Protein AF-A0AAV4CHV4-F1 (afdb_monomer)

Nearest PDB structures (foldseek):
  2n3d-assembly1_A  TM=3.781E-01  e=3.790E+00  Caulobacter vibrioides CB15
  5jmc-assembly4_H  TM=2.336E-01  e=7.545E+00  Rattus norvegicus

Mean predicted aligned error: 8.71 Å

Structure (mmCIF, N/CA/C/O backbone):
data_AF-A0AAV4CHV4-F1
#
_entry.id   AF-A0AAV4CHV4-F1
#
loop_
_atom_site.group_PDB
_atom_site.id
_atom_site.type_symbol
_atom_site.label_atom_id
_atom_site.label_alt_id
_atom_site.label_comp_id
_atom_site.label_asym_id
_atom_site.label_entity_id
_atom_site.label_seq_id
_atom_site.pdbx_PDB_ins_code
_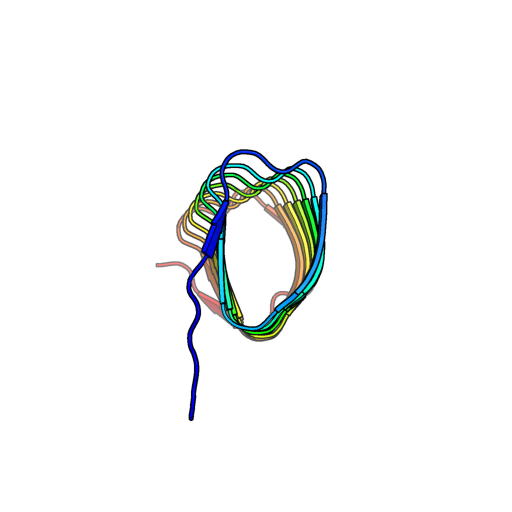atom_site.Cartn_x
_atom_site.Cartn_y
_atom_site.Cartn_z
_atom_site.occupancy
_atom_site.B_iso_or_equiv
_atom_site.auth_seq_id
_atom_site.auth_comp_id
_atom_site.auth_asym_id
_atom_site.auth_atom_id
_atom_site.pdbx_PDB_model_num
ATOM 1 N N . MET A 1 1 ? 14.617 -1.169 25.798 1.00 28.64 1 MET A N 1
ATOM 2 C CA . MET A 1 1 ? 13.792 -2.354 25.482 1.00 28.64 1 MET A CA 1
ATOM 3 C C . MET A 1 1 ? 12.856 -1.958 24.358 1.00 28.64 1 MET A C 1
ATOM 5 O O . MET A 1 1 ? 12.098 -1.017 24.535 1.00 28.64 1 MET A O 1
ATOM 9 N N . ASN A 1 2 ? 12.995 -2.570 23.184 1.00 34.19 2 ASN A N 1
ATOM 10 C CA . ASN A 1 2 ? 12.183 -2.245 22.015 1.00 34.19 2 ASN A CA 1
ATOM 11 C C . ASN A 1 2 ? 10.867 -3.027 22.142 1.00 34.19 2 ASN A C 1
ATOM 13 O O . ASN A 1 2 ? 10.784 -4.177 21.719 1.00 34.19 2 ASN A O 1
ATOM 17 N N . THR A 1 3 ? 9.875 -2.465 22.834 1.00 30.05 3 THR A N 1
ATOM 18 C CA . THR A 1 3 ? 8.545 -3.076 22.943 1.00 30.05 3 THR A CA 1
ATOM 19 C C . THR A 1 3 ? 7.830 -2.877 21.613 1.00 30.05 3 THR A C 1
ATOM 21 O O . THR A 1 3 ? 7.089 -1.915 21.430 1.00 30.05 3 THR A O 1
ATOM 24 N N . SER A 1 4 ? 8.100 -3.758 20.650 1.00 39.94 4 SER A N 1
ATOM 25 C CA . SER A 1 4 ? 7.281 -3.858 19.441 1.00 39.94 4 SER A CA 1
ATOM 26 C C . SER A 1 4 ? 5.954 -4.503 19.831 1.00 39.94 4 SER A C 1
ATOM 28 O O . SER A 1 4 ? 5.764 -5.708 19.711 1.00 39.94 4 SER A O 1
ATOM 30 N N . THR A 1 5 ? 5.059 -3.695 20.388 1.00 47.44 5 THR A N 1
ATOM 31 C CA . THR A 1 5 ? 3.655 -4.039 20.592 1.00 47.44 5 THR A CA 1
ATOM 32 C C . THR A 1 5 ? 2.970 -3.976 19.234 1.00 47.44 5 THR A C 1
ATOM 34 O O . THR A 1 5 ? 2.557 -2.904 18.798 1.00 47.44 5 THR A O 1
ATOM 37 N N . SER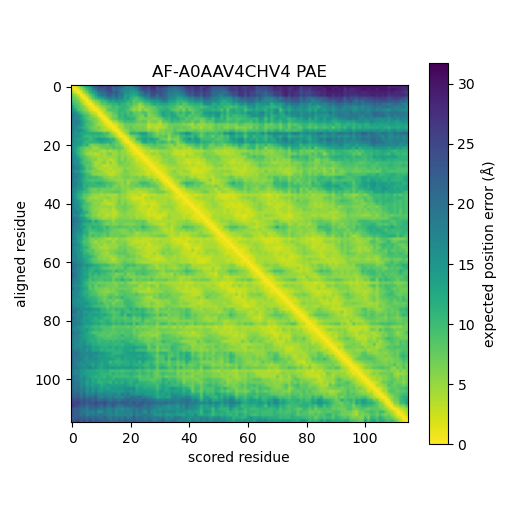 A 1 6 ? 2.923 -5.103 18.523 1.00 50.72 6 SER A N 1
ATOM 38 C CA . SER A 1 6 ? 2.098 -5.212 17.321 1.00 50.72 6 SER A CA 1
ATOM 39 C C . SER A 1 6 ? 0.642 -5.308 17.761 1.00 50.72 6 SER A C 1
ATOM 41 O O . SER A 1 6 ? 0.266 -6.274 18.425 1.00 50.72 6 SER A O 1
ATOM 43 N N . HIS A 1 7 ? -0.155 -4.292 17.444 1.00 60.41 7 HIS A N 1
ATOM 44 C CA . HIS A 1 7 ? -1.600 -4.343 17.623 1.00 60.41 7 HIS A CA 1
ATOM 45 C C . HIS A 1 7 ? -2.267 -4.516 16.261 1.00 60.41 7 HIS A C 1
ATOM 47 O O . HIS A 1 7 ? -1.927 -3.810 15.306 1.00 60.41 7 HIS A O 1
ATOM 53 N N . THR A 1 8 ? -3.205 -5.458 16.202 1.00 60.91 8 THR A N 1
ATOM 54 C CA . THR A 1 8 ? -4.094 -5.669 15.059 1.00 60.91 8 THR A CA 1
ATOM 55 C C . THR A 1 8 ? -5.437 -5.038 15.385 1.00 60.91 8 THR A C 1
ATOM 57 O O . THR A 1 8 ? -5.946 -5.179 16.500 1.00 60.91 8 THR A O 1
ATOM 60 N N . TYR A 1 9 ? -5.970 -4.285 14.434 1.00 68.75 9 TYR A N 1
ATOM 61 C CA . TYR A 1 9 ? -7.149 -3.459 14.622 1.00 68.75 9 TYR A CA 1
ATOM 62 C C . TYR A 1 9 ? -8.151 -3.693 13.495 1.00 68.75 9 TYR A C 1
ATOM 64 O O . TYR A 1 9 ? -7.931 -3.275 12.354 1.00 68.75 9 TYR A O 1
ATOM 72 N N . ASP A 1 10 ? -9.295 -4.268 13.852 1.00 66.75 10 ASP A N 1
ATOM 73 C CA . ASP A 1 10 ? -10.360 -4.559 12.900 1.00 66.75 10 ASP A CA 1
ATOM 74 C C . ASP A 1 10 ? -11.272 -3.337 12.758 1.00 66.75 10 ASP A C 1
ATOM 76 O O . ASP A 1 10 ? -11.890 -2.883 13.721 1.00 66.75 10 ASP A O 1
ATOM 80 N N . ASN A 1 11 ? -11.370 -2.809 11.539 1.00 67.69 11 ASN A N 1
ATOM 81 C CA . ASN A 1 11 ? -12.327 -1.775 11.137 1.00 67.69 11 ASN A CA 1
ATOM 82 C C . ASN A 1 11 ? -12.310 -0.479 11.977 1.00 67.69 11 ASN A C 1
ATOM 84 O O . ASN A 1 11 ? -13.165 -0.230 12.829 1.00 67.69 11 ASN A O 1
ATOM 88 N N . PHE A 1 12 ? -11.378 0.419 11.655 1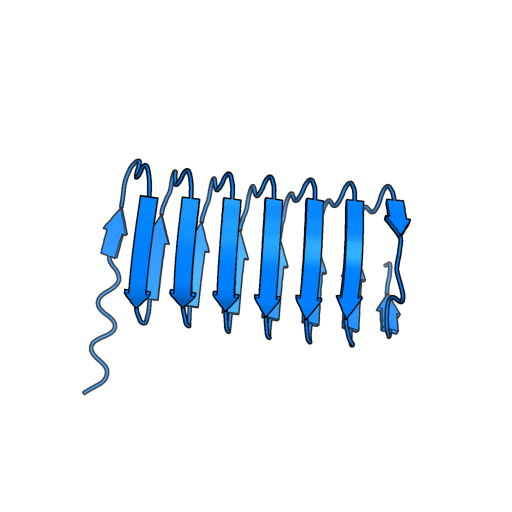.00 71.94 12 PHE A N 1
ATOM 89 C CA . PHE A 1 12 ? -11.318 1.758 12.240 1.00 71.94 12 PHE A CA 1
ATOM 90 C C . PHE A 1 12 ? -11.773 2.839 11.256 1.00 71.94 12 PHE A C 1
ATOM 92 O O . PHE A 1 12 ? -11.452 2.843 10.065 1.00 71.94 12 PHE A O 1
ATOM 99 N N . SER A 1 13 ? -12.488 3.839 11.770 1.00 71.81 13 SER A N 1
ATOM 100 C CA . SER A 1 13 ? -12.898 4.989 10.956 1.00 71.81 13 SER A CA 1
ATOM 101 C C . SER A 1 13 ? -11.766 6.009 10.800 1.00 71.81 13 SER A C 1
ATOM 103 O O . SER A 1 13 ? -11.510 6.533 9.714 1.00 71.81 13 SER A O 1
ATOM 105 N N . THR A 1 14 ? -11.039 6.320 11.871 1.00 71.69 14 THR A N 1
ATOM 106 C CA . THR A 1 14 ? -9.931 7.276 11.806 1.00 71.69 14 THR A CA 1
ATOM 107 C C . THR A 1 14 ? -8.895 6.974 12.869 1.00 71.69 14 THR A C 1
ATOM 109 O O . THR A 1 14 ? -9.232 6.813 14.037 1.00 71.69 14 THR A O 1
ATOM 112 N N . VAL A 1 15 ? -7.629 6.985 12.463 1.00 70.75 15 VAL A N 1
ATOM 113 C CA . VAL A 1 15 ? -6.487 6.912 13.372 1.00 70.75 15 VAL A CA 1
ATOM 114 C C . VAL A 1 15 ? -5.728 8.232 13.306 1.00 70.75 15 VAL A C 1
ATOM 116 O O . VAL A 1 15 ? -5.321 8.686 12.232 1.00 70.75 15 VAL A O 1
ATOM 119 N N . SER A 1 16 ? -5.562 8.854 14.472 1.00 67.19 16 SER A N 1
ATOM 120 C CA . SER A 1 16 ? -4.667 9.990 14.678 1.00 67.19 16 SER A CA 1
ATOM 121 C C . SER A 1 16 ? -3.550 9.554 15.612 1.00 67.19 16 SER A C 1
ATOM 123 O O . SER A 1 16 ? -3.677 9.692 16.825 1.00 67.19 16 SER A O 1
ATOM 125 N N . SER A 1 17 ? -2.490 8.969 15.060 1.00 61.44 17 SER A N 1
ATOM 126 C CA . SER A 1 17 ? -1.453 8.305 15.849 1.00 61.44 17 SER A CA 1
ATOM 127 C C . SER A 1 17 ? -0.071 8.902 15.626 1.00 61.44 17 SER A C 1
ATOM 129 O O . SER A 1 17 ? 0.286 9.266 14.506 1.00 61.44 17 SER A O 1
ATOM 131 N N . GLN A 1 18 ? 0.718 8.901 16.700 1.00 58.44 18 GLN A N 1
ATOM 132 C CA . GLN A 1 18 ? 2.164 8.738 16.645 1.00 58.44 18 GLN A CA 1
ATOM 133 C C . GLN A 1 18 ? 2.438 7.327 17.160 1.00 58.44 18 GLN A C 1
ATOM 135 O O . GLN A 1 18 ? 2.246 7.036 18.339 1.00 58.44 18 GLN A O 1
ATOM 140 N N . SER A 1 19 ? 2.740 6.399 16.260 1.00 60.28 19 SER A N 1
ATOM 141 C CA . SER A 1 19 ? 2.856 4.982 16.609 1.00 60.28 19 SER A CA 1
ATOM 142 C C . SER A 1 19 ? 3.956 4.301 15.821 1.00 60.28 19 SER A C 1
ATOM 144 O O . SER A 1 19 ? 4.259 4.689 14.692 1.00 60.28 19 SER A O 1
ATOM 146 N N . THR A 1 20 ? 4.557 3.297 16.456 1.00 57.31 20 THR A N 1
ATOM 147 C CA . THR A 1 20 ? 5.778 2.661 15.968 1.00 57.31 20 THR A CA 1
ATOM 148 C C . THR A 1 20 ? 5.510 1.484 15.031 1.00 57.31 20 THR A C 1
ATOM 150 O O . THR A 1 20 ? 6.206 1.364 14.023 1.00 57.31 20 THR A O 1
ATOM 153 N N . SER A 1 21 ? 4.510 0.645 15.339 1.00 66.62 21 SER A N 1
ATOM 154 C CA . SER A 1 21 ? 4.137 -0.538 14.549 1.00 66.62 21 SER A CA 1
ATOM 155 C C . SER A 1 21 ? 2.697 -0.976 14.814 1.00 66.62 21 SER A C 1
ATOM 157 O O . SER A 1 21 ? 2.357 -1.174 15.970 1.00 66.62 21 SER A O 1
ATOM 159 N N . HIS A 1 22 ? 1.877 -1.158 13.772 1.00 69.75 22 HIS A N 1
ATOM 160 C CA . HIS A 1 22 ? 0.486 -1.661 13.856 1.00 69.75 22 HIS A CA 1
ATOM 161 C C . HIS A 1 22 ? 0.064 -2.293 12.527 1.00 69.75 22 HIS A C 1
ATOM 163 O O . HIS A 1 22 ? 0.585 -1.894 11.481 1.00 69.75 22 HIS A O 1
ATOM 169 N N . ILE A 1 23 ? -0.908 -3.201 12.582 1.00 73.56 23 ILE A N 1
ATOM 170 C CA . ILE A 1 23 ? -1.565 -3.810 11.419 1.00 73.56 23 ILE A CA 1
ATOM 171 C C . ILE A 1 23 ? -3.052 -3.442 11.461 1.00 73.56 23 ILE A C 1
ATOM 173 O O . ILE A 1 23 ? -3.674 -3.488 12.523 1.00 73.56 23 ILE A O 1
ATOM 177 N N . TYR A 1 24 ? -3.616 -3.036 10.325 1.00 75.06 24 TYR A N 1
ATOM 178 C CA . TYR A 1 24 ? -5.035 -2.697 10.223 1.00 75.06 24 TYR A CA 1
ATOM 179 C C . TYR A 1 24 ? -5.661 -3.332 8.981 1.00 75.06 24 TYR A C 1
ATOM 181 O O . TYR A 1 24 ? -5.304 -2.979 7.858 1.00 75.06 24 TYR A O 1
ATOM 189 N N . ASP A 1 25 ? -6.682 -4.154 9.184 1.00 72.44 25 ASP A N 1
ATOM 190 C CA . ASP A 1 25 ? -7.351 -4.865 8.090 1.00 72.44 25 ASP A CA 1
ATOM 191 C C . ASP A 1 25 ? -8.238 -3.918 7.268 1.00 72.44 25 ASP A C 1
ATOM 193 O O . ASP A 1 25 ? -8.297 -3.960 6.040 1.00 72.44 25 ASP A O 1
ATOM 197 N N . ASN A 1 26 ? -8.938 -3.011 7.954 1.00 76.94 26 ASN A N 1
ATOM 198 C CA . ASN A 1 26 ? -9.805 -2.016 7.333 1.00 76.94 26 ASN A CA 1
ATOM 199 C C . ASN A 1 26 ? -9.687 -0.684 8.068 1.00 76.94 26 ASN A C 1
ATOM 201 O O . ASN A 1 26 ? -10.090 -0.553 9.225 1.00 76.94 26 ASN A O 1
ATOM 205 N N . LEU A 1 27 ? -9.169 0.335 7.391 1.00 76.94 27 LEU A N 1
ATOM 206 C CA . LEU A 1 27 ? -9.074 1.678 7.942 1.00 76.94 27 LEU A CA 1
ATOM 207 C C . LEU A 1 27 ? -9.562 2.709 6.928 1.00 76.94 27 LEU A C 1
ATOM 209 O O . LEU A 1 27 ? -9.160 2.745 5.770 1.00 76.94 27 LEU A O 1
ATOM 213 N N . SER A 1 28 ? -10.443 3.607 7.355 1.00 79.25 28 SER A N 1
ATOM 214 C CA . SER A 1 28 ? -10.937 4.647 6.449 1.00 79.25 28 SER A CA 1
ATOM 215 C C . SER A 1 28 ? -9.942 5.800 6.296 1.00 79.25 28 SER A C 1
ATOM 217 O O . SER A 1 28 ? -9.740 6.315 5.193 1.00 79.25 28 SER A O 1
ATOM 219 N N . THR A 1 29 ? -9.297 6.264 7.370 1.00 77.75 29 THR A N 1
ATOM 220 C CA . THR A 1 29 ? -8.374 7.406 7.278 1.00 77.75 29 THR A CA 1
ATOM 221 C C . THR A 1 29 ? -7.271 7.391 8.334 1.00 77.75 29 THR A C 1
ATOM 223 O O . THR A 1 29 ? -7.538 7.220 9.518 1.00 77.75 29 THR A O 1
ATOM 226 N N . ILE A 1 30 ? -6.044 7.712 7.913 1.00 73.81 30 ILE A N 1
ATOM 227 C CA . ILE A 1 30 ? -4.920 8.027 8.809 1.00 73.81 30 ILE A CA 1
ATOM 228 C C . ILE A 1 30 ? -4.583 9.506 8.724 1.00 73.81 30 ILE A C 1
ATOM 230 O O . ILE A 1 30 ? -4.504 10.084 7.629 1.00 73.81 30 ILE A O 1
ATOM 234 N N . ARG A 1 31 ? -4.335 10.112 9.886 1.00 76.12 31 ARG A N 1
ATOM 235 C CA . ARG A 1 31 ? -3.780 11.458 10.011 1.00 76.12 31 ARG A CA 1
ATOM 236 C C . ARG A 1 31 ? -2.632 11.447 11.016 1.00 76.12 31 ARG A C 1
ATOM 238 O O . ARG A 1 31 ? -2.888 11.214 12.185 1.00 76.12 31 ARG A O 1
ATOM 245 N N . GLY A 1 32 ? -1.401 11.744 10.610 1.00 71.06 32 GLY A N 1
ATOM 246 C CA . GLY A 1 32 ? -0.306 11.851 11.583 1.00 71.06 32 GLY A CA 1
ATOM 247 C C . GLY A 1 32 ? 1.071 11.485 11.057 1.00 71.06 32 GLY A C 1
ATOM 248 O O . GLY A 1 32 ? 1.326 11.578 9.853 1.00 71.06 32 GLY A O 1
ATOM 249 N N . GLN A 1 33 ? 1.940 11.124 12.000 1.00 65.75 33 GLN A N 1
ATOM 250 C CA . GLN A 1 33 ? 3.294 10.646 11.763 1.00 65.75 33 GLN A CA 1
ATOM 251 C C . GLN A 1 33 ? 3.389 9.182 12.174 1.00 65.75 33 GLN A C 1
ATOM 253 O O . GLN A 1 33 ? 3.139 8.844 13.330 1.00 65.75 33 GLN A O 1
ATOM 258 N N . SER A 1 34 ? 3.777 8.327 11.237 1.00 66.44 34 SER A N 1
ATOM 259 C CA . SER A 1 34 ? 3.873 6.888 11.473 1.00 66.44 34 SER A CA 1
ATOM 260 C C . SER A 1 34 ? 5.175 6.324 10.917 1.00 66.44 34 SER A C 1
ATOM 262 O O . SER A 1 34 ? 5.641 6.748 9.859 1.00 66.44 34 SER A O 1
ATOM 264 N N . THR A 1 35 ? 5.772 5.365 11.627 1.00 64.75 35 THR A N 1
ATOM 265 C CA . THR A 1 35 ? 7.072 4.800 11.231 1.00 64.75 35 THR A CA 1
ATOM 266 C C . THR A 1 35 ? 6.955 3.499 10.448 1.00 64.75 35 THR A C 1
ATOM 268 O O . THR A 1 35 ? 7.652 3.360 9.449 1.00 64.75 35 THR A O 1
ATOM 271 N N . SER A 1 36 ? 6.097 2.568 10.878 1.00 70.75 36 SER A N 1
ATOM 272 C CA . SER A 1 36 ? 5.910 1.263 10.232 1.00 70.75 36 SER A CA 1
ATOM 273 C C . SER A 1 36 ? 4.476 0.780 10.405 1.00 70.75 36 SER A C 1
ATOM 275 O O . SER A 1 36 ? 4.039 0.642 11.537 1.00 70.75 36 SER A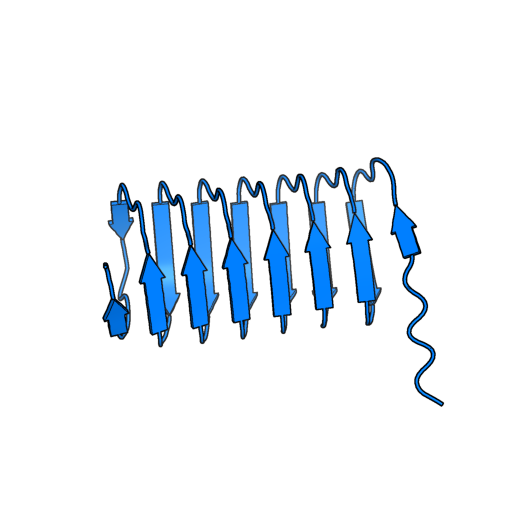 O 1
ATOM 277 N N . HIS A 1 37 ? 3.724 0.534 9.335 1.00 71.62 37 HIS A N 1
ATOM 278 C CA . HIS A 1 37 ? 2.409 -0.119 9.436 1.00 71.62 37 HIS A CA 1
ATOM 279 C C . HIS A 1 37 ? 2.090 -0.899 8.162 1.00 71.62 37 HIS A C 1
ATOM 281 O O . HIS A 1 37 ? 2.504 -0.481 7.076 1.00 71.62 37 HIS A O 1
ATOM 287 N N . THR A 1 38 ? 1.288 -1.946 8.321 1.00 77.62 38 THR A N 1
ATOM 288 C CA . THR A 1 38 ? 0.696 -2.719 7.224 1.00 77.62 38 THR A CA 1
ATOM 289 C C . THR A 1 38 ? -0.813 -2.506 7.213 1.00 77.62 38 THR A C 1
ATOM 291 O O . THR A 1 38 ? -1.437 -2.449 8.278 1.00 77.62 38 THR A O 1
ATOM 294 N N . TYR A 1 39 ? -1.384 -2.345 6.022 1.00 77.44 39 TYR A N 1
ATOM 295 C CA . TYR A 1 39 ? -2.811 -2.112 5.836 1.00 77.44 39 TYR A CA 1
ATOM 296 C C . TYR A 1 39 ? -3.361 -2.927 4.672 1.00 77.44 39 TYR A C 1
ATOM 298 O O . TYR A 1 39 ? -2.961 -2.694 3.532 1.00 77.44 39 TYR A O 1
ATOM 306 N N . ASP A 1 40 ? -4.365 -3.756 4.925 1.00 77.88 40 ASP A N 1
ATOM 307 C CA . ASP A 1 40 ? -4.964 -4.557 3.853 1.00 77.88 40 ASP A CA 1
ATOM 308 C C . ASP A 1 40 ? -5.907 -3.681 3.016 1.00 77.88 40 ASP A C 1
ATOM 310 O O . ASP A 1 40 ? -5.838 -3.639 1.788 1.00 77.88 40 ASP A O 1
ATOM 314 N N . ASN A 1 41 ? -6.759 -2.893 3.683 1.00 78.75 41 ASN A N 1
ATOM 315 C CA . ASN A 1 41 ? -7.641 -1.928 3.035 1.00 78.75 41 ASN A CA 1
ATOM 316 C C . ASN A 1 41 ? -7.575 -0.565 3.715 1.00 78.75 41 ASN A C 1
ATOM 318 O O . ASN A 1 41 ? -8.040 -0.370 4.842 1.00 78.75 41 ASN A O 1
ATOM 322 N N . LEU A 1 42 ? -7.074 0.431 2.985 1.00 78.06 42 LEU A N 1
ATOM 323 C CA . LEU A 1 42 ? -7.079 1.814 3.427 1.00 78.06 42 LEU A CA 1
ATOM 324 C C . LEU A 1 42 ? -7.694 2.745 2.385 1.00 78.06 42 LEU A C 1
ATOM 326 O O . LEU A 1 42 ? -7.311 2.797 1.220 1.00 78.06 42 LEU A O 1
ATOM 330 N N . SER A 1 43 ? -8.631 3.585 2.813 1.00 80.88 43 SER A N 1
ATOM 331 C CA . SER A 1 43 ? -9.200 4.582 1.898 1.00 80.88 43 SER A CA 1
ATOM 332 C C . SER A 1 43 ? -8.291 5.805 1.733 1.00 80.88 43 SER A C 1
ATOM 334 O O . SER A 1 43 ? -8.156 6.347 0.628 1.00 80.88 43 SER A O 1
ATOM 336 N N . ARG A 1 44 ? -7.658 6.296 2.810 1.00 80.06 44 ARG A N 1
ATOM 337 C CA . ARG A 1 44 ? -6.908 7.558 2.738 1.00 80.06 44 ARG A CA 1
ATOM 338 C C . ARG A 1 44 ? -5.780 7.717 3.758 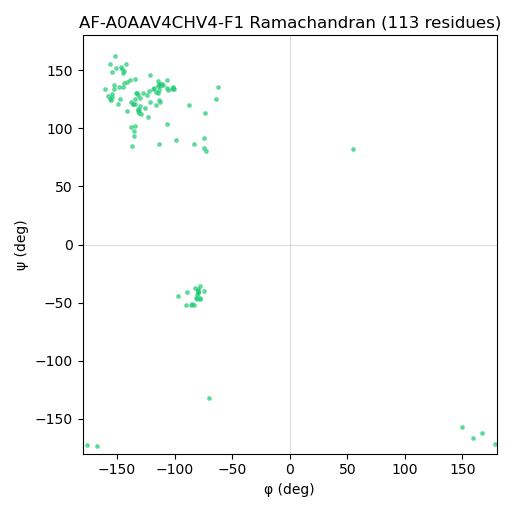1.00 80.06 44 ARG A C 1
ATOM 340 O O . ARG A 1 44 ? -6.017 7.719 4.960 1.00 80.06 44 ARG A O 1
ATOM 347 N N . VAL A 1 45 ? -4.593 8.077 3.270 1.00 76.88 45 VAL A N 1
ATOM 348 C CA . VAL A 1 45 ? -3.467 8.555 4.098 1.00 76.88 45 VAL A CA 1
ATOM 349 C C . VAL A 1 45 ? -3.341 10.075 4.002 1.00 76.88 45 VAL A C 1
ATOM 351 O O . VAL A 1 45 ? -3.378 10.649 2.904 1.00 76.88 45 VAL A O 1
ATOM 354 N N . ARG A 1 46 ? -3.172 10.749 5.146 1.00 78.69 46 ARG A N 1
ATOM 355 C CA . ARG A 1 46 ? -2.775 12.162 5.223 1.00 78.69 46 ARG A CA 1
ATOM 356 C C . ARG A 1 46 ? -1.673 12.371 6.261 1.00 78.69 46 ARG A C 1
ATOM 358 O O . ARG A 1 46 ? -1.985 12.485 7.440 1.00 78.69 46 ARG A O 1
ATOM 365 N N . GLY A 1 47 ? -0.420 12.522 5.852 1.00 74.75 47 GLY A N 1
ATOM 366 C CA . GLY A 1 47 ? 0.634 12.710 6.848 1.00 74.75 47 GLY A CA 1
ATOM 367 C C . GLY A 1 47 ? 2.054 12.572 6.336 1.00 74.75 47 GLY A C 1
ATOM 368 O O . GLY A 1 47 ? 2.302 12.668 5.130 1.00 74.75 47 GLY A O 1
ATOM 369 N N . GLN A 1 48 ? 2.957 12.376 7.291 1.00 70.62 48 GLN A N 1
ATOM 370 C CA . GLN A 1 48 ? 4.342 12.005 7.046 1.00 70.62 48 GLN A CA 1
ATOM 371 C C . GLN A 1 48 ? 4.568 10.578 7.525 1.00 70.62 48 GLN A C 1
ATOM 373 O O . GLN A 1 48 ? 4.088 10.197 8.588 1.00 70.62 48 GLN A O 1
ATOM 378 N N . SER A 1 49 ? 5.293 9.802 6.737 1.00 69.12 49 SER A N 1
ATOM 379 C CA . SER A 1 49 ? 5.366 8.360 6.931 1.00 69.12 49 SER A CA 1
ATOM 380 C C . SER A 1 49 ? 6.724 7.830 6.507 1.00 69.12 49 SER A C 1
ATOM 382 O O . SER A 1 49 ? 7.241 8.229 5.462 1.00 69.12 49 SER A O 1
ATOM 384 N N . THR A 1 50 ? 7.313 6.947 7.309 1.00 70.00 50 THR A N 1
ATOM 385 C CA . THR A 1 50 ? 8.659 6.423 7.031 1.00 70.00 50 THR A CA 1
ATOM 386 C C . THR A 1 50 ? 8.614 5.158 6.181 1.00 70.00 50 THR A C 1
ATOM 388 O O . THR A 1 50 ? 9.272 5.119 5.146 1.00 70.00 50 THR A O 1
ATOM 391 N N . SER A 1 51 ? 7.835 4.154 6.581 1.00 74.12 51 SER A N 1
ATOM 392 C CA . SER A 1 51 ? 7.726 2.880 5.870 1.00 74.12 51 SER A CA 1
ATOM 393 C C . SER A 1 51 ? 6.322 2.318 6.022 1.00 74.12 51 SER A C 1
ATOM 395 O O . SER A 1 51 ? 5.862 2.148 7.145 1.00 74.12 51 SER A O 1
ATOM 397 N N . HIS A 1 52 ? 5.626 2.010 4.932 1.00 73.88 52 HIS A N 1
ATOM 398 C CA . HIS A 1 52 ? 4.366 1.268 5.027 1.00 73.88 52 HIS A CA 1
ATOM 399 C C . HIS A 1 52 ? 4.147 0.353 3.832 1.00 73.88 52 HIS A C 1
ATOM 401 O O . HIS A 1 52 ? 4.584 0.660 2.720 1.00 73.88 52 HIS A O 1
ATOM 407 N N . THR A 1 53 ? 3.394 -0.708 4.087 1.00 79.56 53 THR A N 1
ATOM 408 C CA . THR A 1 53 ? 2.879 -1.621 3.070 1.00 79.56 53 THR A CA 1
ATOM 409 C C . THR A 1 53 ? 1.364 -1.489 3.032 1.00 79.56 53 THR A C 1
ATOM 411 O O . THR A 1 53 ? 0.724 -1.450 4.088 1.00 79.56 53 THR A O 1
ATOM 414 N N . TYR A 1 54 ? 0.797 -1.366 1.835 1.00 79.81 54 TYR A N 1
ATOM 415 C CA . TYR A 1 54 ? -0.649 -1.345 1.652 1.00 79.81 54 TYR A CA 1
ATOM 416 C C . TYR A 1 54 ? -1.061 -2.256 0.502 1.00 79.81 54 TYR A C 1
ATOM 418 O O . TYR A 1 54 ? -0.642 -2.023 -0.633 1.00 79.81 54 TYR A O 1
ATOM 426 N N . ASP A 1 55 ? -1.970 -3.185 0.764 1.00 80.12 55 ASP A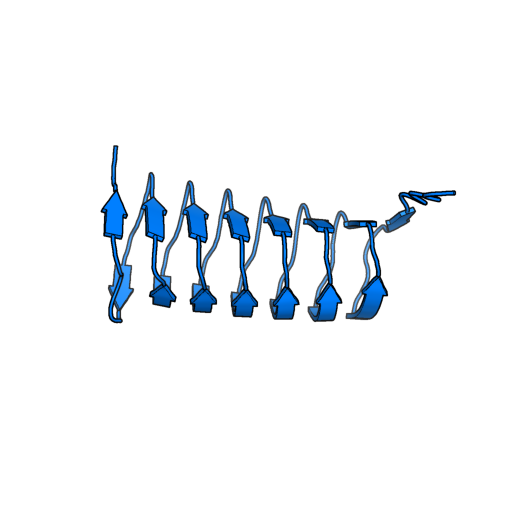 N 1
ATOM 427 C CA . ASP A 1 55 ? -2.453 -4.097 -0.274 1.00 80.12 55 ASP A CA 1
ATOM 428 C C . ASP A 1 55 ? -3.465 -3.365 -1.165 1.00 80.12 55 ASP A C 1
ATOM 430 O O . ASP A 1 55 ? -3.360 -3.353 -2.390 1.00 80.12 55 ASP A O 1
ATOM 434 N N . ASN A 1 56 ? -4.415 -2.649 -0.552 1.00 80.38 56 ASN A N 1
ATOM 435 C CA . ASN A 1 56 ? -5.362 -1.788 -1.254 1.00 80.38 56 ASN A CA 1
ATOM 436 C C . ASN A 1 56 ? -5.396 -0.390 -0.644 1.00 80.38 56 ASN A C 1
ATOM 438 O O . ASN A 1 56 ? -5.915 -0.170 0.454 1.00 80.38 56 ASN A O 1
ATOM 442 N N . LEU A 1 57 ? -4.924 0.604 -1.399 1.00 78.50 57 LEU A N 1
ATOM 443 C CA . LEU A 1 57 ? -5.056 2.007 -1.032 1.00 78.50 57 LEU A CA 1
ATOM 444 C C . LEU A 1 57 ? -5.760 2.825 -2.115 1.00 78.50 57 LEU A C 1
ATOM 446 O O . LEU A 1 57 ? -5.372 2.884 -3.276 1.00 78.50 57 LEU A O 1
ATOM 450 N N . SER A 1 58 ? -6.791 3.570 -1.727 1.00 81.31 58 SER A N 1
ATOM 451 C CA . SER A 1 58 ? -7.456 4.479 -2.670 1.00 81.31 58 SER A CA 1
ATOM 452 C C . SER A 1 58 ? -6.681 5.787 -2.871 1.00 81.31 58 SER A C 1
ATOM 454 O O . SER A 1 58 ? -6.610 6.317 -3.987 1.00 81.31 58 SER A O 1
ATOM 456 N N . ARG A 1 59 ? -6.118 6.378 -1.804 1.00 80.31 59 ARG A N 1
ATOM 457 C CA . ARG A 1 59 ? -5.510 7.714 -1.908 1.00 80.31 59 ARG A CA 1
ATOM 458 C C . ARG A 1 59 ? -4.421 8.031 -0.884 1.00 80.31 59 ARG A C 1
ATOM 460 O O . ARG A 1 59 ? -4.690 8.127 0.311 1.00 80.31 59 ARG A O 1
ATOM 467 N N . VAL A 1 60 ? -3.258 8.455 -1.378 1.00 75.81 60 VAL A N 1
ATOM 468 C CA . VAL A 1 60 ? -2.185 9.061 -0.564 1.00 75.81 60 VAL A CA 1
ATOM 469 C C . VAL A 1 60 ? -2.177 10.579 -0.713 1.00 75.81 60 VAL A C 1
ATOM 471 O O . VAL A 1 60 ? -2.260 11.114 -1.826 1.00 75.81 60 VAL A O 1
ATOM 474 N N . ARG A 1 61 ? -2.054 11.302 0.406 1.00 79.69 61 ARG A N 1
ATOM 475 C CA . ARG A 1 61 ? -1.715 12.732 0.432 1.00 79.69 61 ARG A CA 1
ATOM 476 C C . ARG A 1 61 ? -0.656 13.031 1.493 1.00 79.69 61 ARG A C 1
ATOM 478 O O . ARG A 1 61 ? -1.027 13.239 2.643 1.00 79.69 61 ARG A O 1
ATOM 485 N N . GLY A 1 62 ? 0.616 13.133 1.128 1.00 74.62 62 GLY A N 1
ATOM 486 C CA . GLY A 1 62 ? 1.654 13.312 2.145 1.00 74.62 62 GLY A CA 1
ATOM 487 C C . GLY A 1 62 ? 3.079 13.384 1.623 1.00 74.62 62 GLY A C 1
ATOM 488 O O . GLY A 1 62 ? 3.300 13.461 0.414 1.00 74.62 62 GLY A O 1
ATOM 489 N N . GLN A 1 63 ? 4.019 13.372 2.563 1.00 72.56 63 GLN A N 1
ATOM 490 C CA . GLN A 1 63 ? 5.443 13.177 2.298 1.00 72.56 63 GLN A CA 1
ATOM 491 C C . GLN A 1 63 ? 5.880 11.855 2.897 1.00 72.56 63 GLN A C 1
ATOM 493 O O . GLN A 1 63 ? 5.436 11.518 3.997 1.00 72.56 63 GLN A O 1
ATOM 498 N N . SER A 1 64 ? 6.699 11.074 2.202 1.00 69.88 64 SER A N 1
ATOM 499 C CA . SER A 1 64 ? 7.045 9.749 2.721 1.00 69.88 64 SER A CA 1
ATOM 500 C C . SER A 1 64 ? 8.372 9.216 2.233 1.00 69.88 64 SER A C 1
ATOM 502 O O . SER A 1 64 ? 8.788 9.516 1.120 1.00 69.88 64 SER A O 1
ATOM 504 N N . THR A 1 65 ? 9.037 8.424 3.065 1.00 73.44 65 THR A N 1
ATOM 505 C CA . THR A 1 65 ? 10.366 7.908 2.730 1.00 73.44 65 THR A CA 1
ATOM 506 C C . THR A 1 65 ? 10.266 6.660 1.861 1.00 73.44 65 THR A C 1
ATOM 508 O O . THR A 1 65 ? 10.864 6.629 0.789 1.00 73.44 65 THR A O 1
ATOM 511 N N . SER A 1 66 ? 9.485 5.665 2.278 1.00 74.69 66 SER A N 1
ATOM 512 C CA . SER A 1 66 ? 9.350 4.399 1.561 1.00 74.69 66 SER A CA 1
ATOM 513 C C . SER A 1 66 ? 7.929 3.863 1.638 1.00 74.69 66 SER A C 1
ATOM 515 O O . SER A 1 66 ? 7.311 3.895 2.705 1.00 74.69 66 SER A O 1
ATOM 517 N N . TYR A 1 67 ? 7.436 3.333 0.524 1.00 73.94 67 TYR A N 1
ATOM 518 C CA . TYR A 1 67 ? 6.184 2.596 0.497 1.00 73.94 67 TYR A CA 1
ATOM 519 C C . TYR A 1 67 ? 6.181 1.453 -0.504 1.00 73.94 67 TYR A C 1
ATOM 521 O O . TYR A 1 67 ? 6.799 1.540 -1.567 1.00 73.94 67 TYR A O 1
ATOM 529 N N . ILE A 1 68 ? 5.395 0.437 -0.167 1.00 78.38 68 ILE A N 1
ATOM 530 C CA . ILE A 1 68 ? 5.050 -0.676 -1.042 1.00 78.38 68 ILE A CA 1
ATOM 531 C C . ILE A 1 68 ? 3.528 -0.708 -1.167 1.00 78.38 68 ILE A C 1
ATOM 533 O O . ILE A 1 68 ? 2.816 -0.576 -0.166 1.00 78.38 68 ILE A O 1
ATOM 537 N N . TYR A 1 69 ? 3.047 -0.814 -2.400 1.00 78.69 69 TYR A N 1
ATOM 538 C CA . TYR A 1 69 ? 1.630 -0.797 -2.727 1.00 78.69 69 TYR A CA 1
ATOM 539 C C . TYR A 1 69 ? 1.286 -1.872 -3.752 1.00 78.69 69 TYR A C 1
ATOM 541 O O . TYR A 1 69 ? 1.738 -1.776 -4.891 1.00 78.69 69 TYR A O 1
ATOM 549 N N . ASP A 1 70 ? 0.385 -2.785 -3.420 1.00 78.56 70 ASP A N 1
ATOM 550 C CA . ASP A 1 70 ? -0.037 -3.793 -4.399 1.00 78.56 70 ASP A CA 1
ATOM 551 C C . ASP A 1 70 ? -1.085 -3.188 -5.343 1.00 78.56 70 ASP A C 1
ATOM 553 O O . ASP A 1 70 ? -0.977 -3.256 -6.568 1.00 78.56 70 ASP A O 1
ATOM 557 N N . ASN A 1 71 ? -2.079 -2.492 -4.784 1.00 79.19 71 ASN A N 1
ATOM 558 C CA . ASN A 1 71 ? -3.090 -1.763 -5.542 1.00 79.19 71 ASN A CA 1
ATOM 559 C C . ASN A 1 71 ? -3.260 -0.342 -5.017 1.00 79.19 71 ASN A C 1
ATOM 561 O O . ASN A 1 71 ? -3.757 -0.103 -3.912 1.00 79.19 71 ASN A O 1
ATOM 565 N N . LEU A 1 72 ? -2.928 0.641 -5.854 1.00 75.81 72 LEU A N 1
ATOM 566 C CA . LEU A 1 72 ? -3.139 2.043 -5.536 1.00 75.81 72 LEU A CA 1
ATOM 567 C C . LEU A 1 72 ? -3.855 2.803 -6.649 1.00 75.81 72 LEU A C 1
ATOM 569 O O . LEU A 1 72 ? -3.420 2.894 -7.791 1.00 75.81 72 LEU A O 1
ATOM 573 N N . SER A 1 73 ? -4.950 3.472 -6.296 1.00 78.75 73 SER A N 1
ATOM 574 C CA . SER A 1 73 ? -5.672 4.302 -7.266 1.00 78.75 73 SER A CA 1
ATOM 575 C C . SER A 1 73 ? -5.016 5.670 -7.484 1.00 78.75 73 SER A C 1
ATOM 577 O O . SER A 1 73 ? -5.007 6.199 -8.601 1.00 78.75 73 SER A O 1
ATOM 579 N N . ARG A 1 74 ? -4.506 6.322 -6.424 1.00 77.69 74 ARG A N 1
ATOM 580 C CA . ARG A 1 74 ? -4.008 7.702 -6.549 1.00 77.69 74 ARG A CA 1
ATOM 581 C C . ARG A 1 74 ? -2.967 8.137 -5.517 1.00 77.69 74 ARG A C 1
ATOM 583 O O . ARG A 1 74 ? -3.274 8.280 -4.334 1.00 77.69 74 ARG A O 1
ATOM 590 N N . VAL A 1 75 ? -1.815 8.602 -6.002 1.00 72.19 75 VAL A N 1
ATOM 591 C CA . VAL A 1 75 ? -0.805 9.312 -5.192 1.00 72.19 75 VAL A CA 1
ATOM 592 C C . VAL A 1 75 ? -0.884 10.820 -5.404 1.00 72.19 75 VAL A C 1
ATOM 594 O O . VAL A 1 75 ? -0.968 11.306 -6.535 1.00 72.19 75 VAL A O 1
ATOM 597 N N . ARG A 1 76 ? -0.824 11.589 -4.312 1.00 77.06 76 ARG A N 1
ATOM 598 C CA . ARG A 1 76 ? -0.568 13.035 -4.334 1.00 77.06 76 ARG A CA 1
ATOM 599 C C . ARG A 1 76 ? 0.441 13.442 -3.262 1.00 77.06 76 ARG A C 1
ATOM 601 O O . ARG A 1 76 ? 0.022 13.754 -2.151 1.00 77.06 76 ARG A O 1
ATOM 608 N N . GLY A 1 77 ? 1.728 13.507 -3.577 1.00 72.12 77 GLY A N 1
ATOM 609 C CA . GLY A 1 77 ? 2.732 13.754 -2.543 1.00 72.12 77 GLY A CA 1
ATOM 610 C C . GLY A 1 77 ? 4.157 13.895 -3.048 1.00 72.12 77 GLY A C 1
ATOM 611 O O . GLY A 1 77 ? 4.385 13.942 -4.255 1.00 72.12 77 GLY A O 1
ATOM 612 N N . GLN A 1 78 ? 5.085 13.970 -2.100 1.00 69.31 78 GLN A N 1
ATOM 613 C CA . GLN A 1 78 ? 6.516 13.835 -2.359 1.00 69.31 78 GLN A CA 1
ATOM 614 C C . GLN A 1 78 ? 7.026 12.571 -1.690 1.00 69.31 78 GLN A C 1
ATOM 616 O O . GLN A 1 78 ? 6.603 12.273 -0.569 1.00 69.31 78 GLN A O 1
ATOM 621 N N . SER A 1 79 ? 7.918 11.820 -2.324 1.00 68.19 79 SER A N 1
ATOM 622 C CA . SER A 1 79 ? 8.509 10.672 -1.639 1.00 68.19 79 SER A CA 1
ATOM 623 C C . SER A 1 79 ? 9.903 10.303 -2.104 1.00 68.19 79 SER A C 1
ATOM 625 O O . SER A 1 79 ? 10.326 10.700 -3.182 1.00 68.19 79 SER A O 1
ATOM 627 N N . THR A 1 80 ? 10.620 9.530 -1.298 1.00 73.75 80 THR A N 1
ATOM 628 C CA . THR A 1 80 ? 11.970 9.096 -1.669 1.00 73.75 80 THR A CA 1
ATOM 629 C C . THR A 1 80 ? 11.921 7.837 -2.539 1.00 73.75 80 THR A C 1
ATOM 631 O O . THR A 1 80 ? 12.475 7.816 -3.638 1.00 73.75 80 THR A O 1
ATOM 634 N N . SER A 1 81 ? 11.200 6.807 -2.101 1.00 73.38 81 SER A N 1
ATOM 635 C CA . SER A 1 81 ? 11.091 5.537 -2.820 1.00 73.38 81 SER A CA 1
ATOM 636 C C . SER A 1 81 ? 9.668 4.998 -2.790 1.00 73.38 81 SER A C 1
ATOM 638 O O . SER A 1 81 ? 8.991 5.095 -1.765 1.00 73.38 81 SER A O 1
ATOM 640 N N . HIS A 1 82 ? 9.227 4.408 -3.900 1.00 73.06 82 HIS A N 1
ATOM 641 C CA . HIS A 1 82 ? 8.025 3.579 -3.915 1.00 73.06 82 HIS A CA 1
ATOM 642 C C . HIS A 1 82 ? 8.144 2.404 -4.873 1.00 73.06 82 HIS A C 1
ATOM 644 O O . HIS A 1 82 ? 8.677 2.563 -5.974 1.00 73.06 82 HIS A O 1
ATOM 650 N N . THR A 1 83 ? 7.492 1.314 -4.494 1.00 77.56 83 THR A N 1
ATOM 651 C CA . THR A 1 83 ? 7.172 0.190 -5.373 1.00 77.56 83 THR A CA 1
ATOM 652 C C . THR A 1 83 ? 5.658 0.086 -5.493 1.00 77.56 83 THR A C 1
ATOM 654 O O . THR A 1 83 ? 4.964 0.154 -4.475 1.00 77.56 83 THR A O 1
ATOM 657 N N . PHE A 1 84 ? 5.147 -0.034 -6.720 1.00 76.25 84 PHE A N 1
ATOM 658 C CA . PHE A 1 84 ? 3.730 -0.298 -6.949 1.00 76.25 84 PHE A CA 1
ATOM 659 C C . PHE A 1 84 ? 3.524 -1.419 -7.962 1.00 76.25 84 PHE A C 1
ATOM 661 O O . PHE A 1 84 ? 4.016 -1.312 -9.087 1.00 76.25 84 PHE A O 1
ATOM 668 N N . ASP A 1 85 ? 2.693 -2.397 -7.620 1.00 77.38 85 ASP A N 1
ATOM 669 C CA . ASP A 1 85 ? 2.357 -3.477 -8.550 1.00 77.38 85 ASP A CA 1
ATOM 670 C C . ASP A 1 85 ? 1.265 -3.013 -9.519 1.00 77.38 85 ASP A C 1
ATOM 672 O O . ASP A 1 85 ? 1.386 -3.156 -10.734 1.00 77.38 85 ASP A O 1
ATOM 676 N N . ASN A 1 86 ? 0.217 -2.361 -9.003 1.00 76.62 86 ASN A N 1
ATOM 677 C CA . ASN A 1 86 ? -0.846 -1.752 -9.798 1.00 76.62 86 ASN A CA 1
ATOM 678 C C . ASN A 1 86 ? -1.107 -0.311 -9.369 1.00 76.62 86 ASN A C 1
ATOM 680 O O . ASN A 1 86 ? -1.535 -0.029 -8.246 1.00 76.62 86 ASN A O 1
ATOM 684 N N . LEU A 1 87 ? -0.924 0.628 -10.298 1.00 72.44 87 LEU A N 1
ATOM 685 C CA . LEU A 1 87 ? -1.147 2.042 -10.042 1.00 72.44 87 LEU A CA 1
ATOM 686 C C . LEU A 1 87 ? -1.894 2.754 -11.162 1.00 72.44 87 LEU A C 1
ATOM 688 O O . LEU A 1 87 ? -1.430 2.897 -12.292 1.00 72.44 87 LEU A O 1
ATOM 692 N N . THR A 1 88 ? -3.042 3.333 -10.816 1.00 77.06 88 THR A N 1
ATOM 693 C CA . THR A 1 88 ? -3.845 4.078 -11.794 1.00 77.06 88 THR A CA 1
ATOM 694 C C . THR A 1 88 ? -3.314 5.492 -12.035 1.00 77.06 88 THR A C 1
ATOM 696 O O . THR A 1 88 ? -3.394 6.012 -13.152 1.00 77.06 88 THR A O 1
ATOM 699 N N . MET A 1 89 ? -2.836 6.187 -10.993 1.00 72.94 89 MET A N 1
ATOM 700 C CA . MET A 1 89 ? -2.472 7.600 -11.127 1.00 72.94 89 MET A CA 1
ATOM 701 C C . MET A 1 89 ? -1.458 8.118 -10.109 1.00 72.94 89 MET A C 1
ATOM 703 O O . MET A 1 89 ? -1.736 8.199 -8.911 1.00 72.94 89 MET A O 1
ATOM 707 N N . VAL A 1 90 ? -0.367 8.693 -10.613 1.00 68.56 90 VAL A N 1
ATOM 708 C CA . VAL A 1 90 ? 0.584 9.470 -9.802 1.00 68.56 90 VAL A CA 1
ATOM 709 C C . VAL A 1 90 ? 0.448 10.954 -10.078 1.00 68.56 90 VAL A C 1
ATOM 711 O O . VAL A 1 90 ? 0.388 11.385 -11.231 1.00 68.56 90 VAL A O 1
ATOM 714 N N . ARG A 1 91 ? 0.419 11.755 -9.007 1.00 71.50 91 ARG A N 1
ATOM 715 C CA . ARG A 1 91 ? 0.614 13.201 -9.083 1.00 71.50 91 ARG A CA 1
ATOM 716 C C . ARG A 1 91 ? 1.521 13.721 -7.977 1.00 71.50 91 ARG A C 1
ATOM 718 O O . ARG A 1 91 ? 1.029 14.189 -6.950 1.00 71.50 91 ARG A O 1
ATOM 725 N N . GLY A 1 92 ? 2.825 13.655 -8.195 1.00 68.12 92 GLY A N 1
ATOM 726 C CA . GLY A 1 92 ? 3.823 13.965 -7.181 1.00 68.12 92 GLY A CA 1
ATOM 727 C C . GLY A 1 92 ? 5.230 14.108 -7.742 1.00 68.12 92 GLY A C 1
ATOM 728 O O . GLY A 1 92 ? 5.417 14.104 -8.959 1.00 68.12 92 GLY A O 1
ATOM 729 N N . GLN A 1 93 ? 6.187 14.247 -6.833 1.00 66.31 93 GLN A N 1
ATOM 730 C CA . GLN A 1 93 ? 7.615 14.143 -7.117 1.00 66.31 93 GLN A CA 1
ATOM 731 C C . GLN A 1 93 ? 8.161 12.985 -6.298 1.00 66.31 93 GLN A C 1
ATOM 733 O O . GLN A 1 93 ? 7.888 12.933 -5.099 1.00 66.31 93 GLN A O 1
ATOM 738 N N . SER A 1 94 ? 8.954 12.109 -6.899 1.00 67.50 94 SER A N 1
ATOM 739 C CA . SER A 1 94 ? 9.735 11.173 -6.093 1.00 67.50 94 SER A CA 1
ATOM 740 C C . SER A 1 94 ? 11.102 10.937 -6.679 1.00 67.50 94 SER A C 1
ATOM 742 O O . SER A 1 94 ? 11.278 11.118 -7.877 1.00 67.50 94 SER A O 1
ATOM 744 N N . THR A 1 95 ? 12.062 10.544 -5.848 1.00 70.81 95 THR A N 1
ATOM 745 C CA . THR A 1 95 ? 13.430 10.300 -6.318 1.00 70.81 95 THR A CA 1
ATOM 746 C C . THR A 1 95 ? 13.583 8.959 -7.031 1.00 70.81 95 THR A C 1
ATOM 748 O O . THR A 1 95 ? 14.303 8.903 -8.023 1.00 7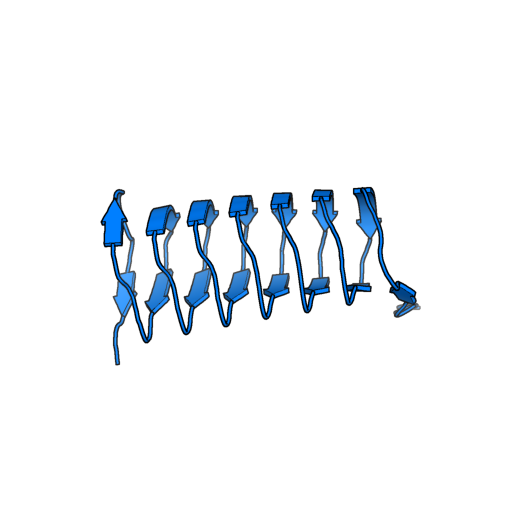0.81 95 THR A O 1
ATOM 751 N N . SER A 1 96 ? 12.880 7.912 -6.587 1.00 72.94 96 SER A N 1
ATOM 752 C CA . SER A 1 96 ? 12.909 6.582 -7.206 1.00 72.94 96 SER A CA 1
ATOM 753 C C . SER A 1 96 ? 11.529 5.929 -7.215 1.00 72.94 96 SER A C 1
ATOM 755 O O . SER A 1 96 ? 10.782 6.034 -6.235 1.00 72.94 96 SER A O 1
ATOM 757 N N . HIS A 1 97 ? 11.204 5.253 -8.316 1.00 71.25 97 HIS A N 1
ATOM 758 C CA . HIS A 1 97 ? 9.972 4.501 -8.481 1.00 71.25 97 HIS A CA 1
ATOM 759 C C . HIS A 1 97 ? 10.152 3.235 -9.318 1.00 71.25 97 HIS A C 1
ATOM 761 O O . HIS A 1 97 ? 10.697 3.300 -10.423 1.00 71.25 97 HIS A O 1
ATOM 767 N N . THR A 1 98 ? 9.560 2.146 -8.834 1.00 75.69 98 THR A N 1
ATOM 768 C CA . THR A 1 98 ? 9.320 0.926 -9.610 1.00 75.69 98 THR A CA 1
ATOM 769 C C . THR A 1 98 ? 7.818 0.732 -9.780 1.00 75.69 98 THR A C 1
ATOM 771 O O . THR A 1 98 ? 7.071 0.836 -8.801 1.00 75.69 98 THR A O 1
ATOM 774 N N . TYR A 1 99 ? 7.375 0.493 -11.014 1.00 73.62 99 TYR A N 1
ATOM 775 C CA . TYR A 1 99 ? 5.976 0.196 -11.318 1.00 73.62 99 TYR A CA 1
ATOM 776 C C . TYR A 1 99 ? 5.867 -1.021 -12.225 1.00 73.62 99 TYR A C 1
ATOM 778 O O . TYR A 1 99 ? 6.440 -0.991 -13.313 1.00 73.62 99 TYR A O 1
ATOM 786 N N . ASP A 1 100 ? 5.045 -1.996 -11.850 1.00 75.94 100 ASP A N 1
ATOM 787 C CA . ASP A 1 100 ? 4.786 -3.150 -12.716 1.00 75.94 100 ASP A CA 1
ATOM 788 C C . ASP A 1 100 ? 3.648 -2.833 -13.697 1.00 75.94 100 ASP A C 1
ATOM 790 O O . ASP A 1 100 ? 3.826 -2.897 -14.912 1.00 75.94 100 ASP A O 1
ATOM 794 N N . ASN A 1 101 ? 2.500 -2.360 -13.198 1.00 76.19 101 ASN A N 1
ATOM 795 C CA . ASN A 1 101 ? 1.370 -1.918 -14.017 1.00 76.19 101 ASN A CA 1
ATOM 796 C C . ASN A 1 101 ? 0.991 -0.467 -13.708 1.00 76.19 101 ASN A C 1
ATOM 798 O O . ASN A 1 101 ? 0.419 -0.150 -12.663 1.00 76.19 101 ASN A O 1
ATOM 802 N N . LEU A 1 102 ? 1.254 0.439 -14.655 1.00 72.00 102 LEU A N 1
ATOM 803 C CA . LEU A 1 102 ? 1.013 1.872 -14.484 1.00 72.00 102 LEU A CA 1
ATOM 804 C C . LEU A 1 102 ? 0.142 2.454 -15.592 1.00 72.00 102 LEU A C 1
ATOM 806 O O . LEU A 1 102 ? 0.548 2.525 -16.748 1.00 72.00 102 LEU A O 1
ATOM 810 N N . SER A 1 103 ? -1.037 2.963 -15.227 1.00 76.94 103 SER A N 1
ATOM 811 C CA . SER A 1 103 ? -1.955 3.543 -16.217 1.00 76.94 103 SER A CA 1
ATOM 812 C C . SER A 1 103 ? -1.623 4.994 -16.575 1.00 76.94 103 SER A C 1
ATOM 814 O O . SER A 1 103 ? -1.825 5.409 -17.715 1.00 76.94 103 SER A O 1
ATOM 816 N N . ARG A 1 104 ? -1.187 5.823 -15.608 1.00 71.94 104 ARG A N 1
ATOM 817 C CA . ARG A 1 104 ? -0.912 7.250 -15.866 1.00 71.94 104 ARG A CA 1
ATOM 818 C C . ARG A 1 104 ? -0.004 7.921 -14.834 1.00 71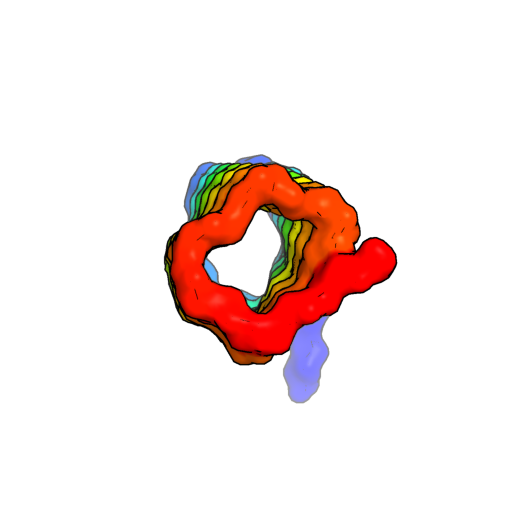.94 104 ARG A C 1
ATOM 820 O O . ARG A 1 104 ? -0.298 7.936 -13.638 1.00 71.94 104 ARG A O 1
ATOM 827 N N . VAL A 1 105 ? 0.984 8.673 -15.320 1.00 65.75 105 VAL A N 1
ATOM 828 C CA . VAL A 1 105 ? 1.839 9.560 -14.509 1.00 65.75 105 VAL A CA 1
ATOM 829 C C . VAL A 1 105 ? 1.608 11.019 -14.889 1.00 65.75 105 VAL A C 1
ATOM 831 O O . VAL A 1 105 ? 1.506 11.357 -16.064 1.00 65.75 105 VAL A O 1
ATOM 834 N N . ARG A 1 106 ? 1.499 11.907 -13.893 1.00 66.06 106 ARG A N 1
ATOM 835 C CA . ARG A 1 106 ? 1.499 13.366 -14.090 1.00 66.06 106 ARG A CA 1
ATOM 836 C C . ARG A 1 106 ? 2.346 14.046 -13.018 1.00 66.06 106 ARG A C 1
ATOM 838 O O . ARG A 1 106 ? 1.871 14.243 -11.905 1.00 66.06 106 ARG A O 1
ATOM 845 N N . GLY A 1 107 ? 3.569 14.437 -13.341 1.00 64.44 107 GLY A N 1
ATOM 846 C CA . GLY A 1 107 ? 4.503 15.064 -12.403 1.00 64.44 107 GLY A CA 1
ATOM 847 C C . GLY A 1 107 ? 5.935 14.933 -12.904 1.00 64.44 107 GLY A C 1
ATOM 848 O O . GLY A 1 107 ? 6.132 14.575 -14.059 1.00 64.44 107 GLY A O 1
ATOM 849 N N . HIS A 1 108 ? 6.905 15.197 -12.033 1.00 59.19 108 HIS A N 1
ATOM 850 C CA . HIS A 1 108 ? 8.310 14.890 -12.301 1.00 59.19 108 HIS A CA 1
ATOM 851 C C . HIS A 1 108 ? 8.627 13.568 -11.591 1.00 59.19 108 HIS A C 1
ATOM 853 O O . HIS A 1 108 ? 8.941 13.603 -10.396 1.00 59.19 108 HIS A O 1
ATOM 859 N N . PRO A 1 109 ? 8.451 12.405 -12.247 1.00 60.53 109 PRO A N 1
ATOM 860 C CA . PRO A 1 109 ? 9.034 11.183 -11.718 1.00 60.53 109 PRO A CA 1
ATOM 861 C C . PRO A 1 109 ? 10.555 11.377 -11.717 1.00 60.53 109 PRO A C 1
ATOM 863 O O . PRO A 1 109 ? 11.103 11.943 -12.660 1.00 60.53 109 PRO A O 1
ATOM 866 N N . GLY A 1 110 ? 11.229 10.990 -10.639 1.00 63.09 110 GLY A N 1
ATOM 867 C CA . GLY A 1 110 ? 12.680 10.831 -10.640 1.00 63.09 110 GLY A CA 1
ATOM 868 C C . GLY A 1 110 ? 13.054 9.614 -11.479 1.00 63.09 110 GLY A C 1
ATOM 869 O O . GLY A 1 110 ? 12.545 9.427 -12.584 1.00 63.09 110 GLY A O 1
ATOM 870 N N . THR A 1 111 ? 13.909 8.748 -10.953 1.00 67.25 111 THR A N 1
ATOM 871 C CA . THR A 1 111 ? 14.247 7.499 -11.640 1.00 67.25 111 THR A CA 1
ATOM 872 C C . THR A 1 111 ? 13.007 6.610 -11.757 1.00 67.25 111 THR A C 1
ATOM 874 O O . THR A 1 111 ? 12.343 6.332 -10.758 1.00 67.25 111 THR A O 1
ATOM 877 N N . PHE A 1 112 ? 12.694 6.196 -12.985 1.00 66.38 112 PHE A N 1
ATOM 878 C CA . PHE A 1 112 ? 11.529 5.390 -13.339 1.00 66.38 112 PHE A CA 1
ATOM 879 C C . PHE A 1 112 ? 11.988 4.040 -13.883 1.00 66.38 112 PHE A C 1
ATOM 881 O O . PHE A 1 112 ? 12.699 4.003 -14.887 1.00 66.38 112 PHE A O 1
ATOM 888 N N . ILE A 1 113 ? 11.587 2.956 -13.223 1.00 63.34 113 ILE A N 1
ATOM 889 C CA . ILE A 1 113 ? 11.895 1.585 -13.631 1.00 63.34 113 ILE A CA 1
ATOM 890 C C . ILE A 1 113 ? 10.570 0.851 -13.853 1.00 63.34 113 ILE A C 1
ATOM 892 O O . ILE A 1 113 ? 9.730 0.794 -12.954 1.00 63.34 113 ILE A O 1
ATOM 896 N N . GLN A 1 114 ? 10.389 0.319 -15.058 1.00 61.16 114 GLN A N 1
ATOM 897 C CA . GLN A 1 114 ? 9.381 -0.694 -15.366 1.00 61.16 114 GLN A CA 1
ATOM 898 C C . GLN A 1 114 ? 10.127 -1.984 -15.712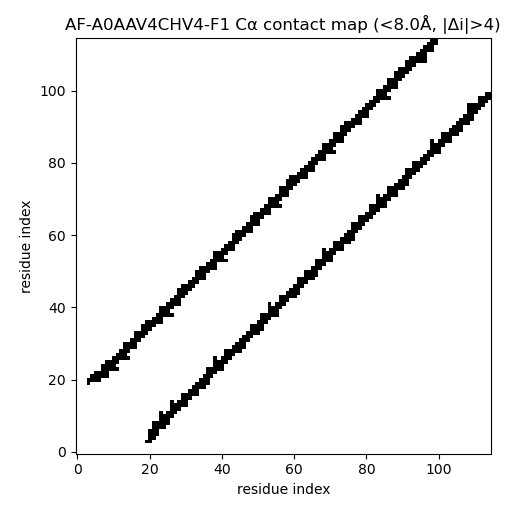 1.00 61.16 114 GLN A C 1
ATOM 900 O O . GLN A 1 114 ? 11.156 -1.881 -16.393 1.00 61.16 114 GLN A O 1
ATOM 905 N N . PRO A 1 115 ? 9.686 -3.148 -15.210 1.00 57.88 115 PRO A N 1
ATOM 906 C CA . PRO A 1 115 ? 10.206 -4.431 -15.665 1.00 57.88 115 PRO A CA 1
ATOM 907 C C . PRO A 1 115 ? 9.917 -4.680 -17.153 1.00 57.88 115 PRO A C 1
ATOM 909 O O . PRO A 1 115 ? 8.942 -4.102 -17.692 1.00 57.88 115 PRO A O 1
#

Organism: NCBI:txid259542

Sequence (115 aa):
MNTSTSHTYDNFSTVSSQSTSHIYDNLSTIRGQSTSHTYDNLSRVRGQSTSHTYDNLSRVRGQSTSYIYDNLSRVRGQSTSHTFDNLTMVRGQSTSHTYDNLSRVRGHPGTFIQP

Foldseek 3Di:
DPPPPEEEDEDEAEDEDPDEEYEYAEYAEYDYEYEEYEYAYYAEYDEEYEEYEYADYAEYDYEYEEYEYAAYEEYDYEYAEYEYAAYEEYDYEYQYYEYAHYNDYDYHYHHYDYD

pLDDT: mean 70.43, std 9.65, range [28.64, 81.31]

Solvent-accessible surface area (backbone atoms only — not comparable to full-atom values): 5517 Å² total; per-residue (Å²): 132,88,82,81,63,75,47,79,44,81,68,44,69,69,46,77,46,82,49,68,47,40,39,30,58,31,34,46,32,41,41,42,46,42,46,33,40,42,28,51,31,33,48,31,44,39,38,41,39,44,36,38,40,28,48,33,32,50,33,43,39,36,42,36,45,36,39,41,29,49,31,32,50,32,43,39,36,40,34,45,37,39,41,31,47,31,33,51,32,42,40,36,40,31,55,35,39,39,37,72,39,71,76,42,82,52,67,55,73,43,51,77,45,65,129

Secondary structure (DSSP, 8-state):
------EEESSEEEE--EES-EEEEEEEEEEEEEEEEEEEEEEEEEEEEEEEEEEEEEEEEEEEEEEEEEEES-EEEEEEEEEEEEES-B-SEEEEEEEEEES-B-SEEEEEE--

Radius of gyration: 13.67 Å; Cα contacts (8 Å, |Δi|>4): 354; chains: 1; bounding box: 27×21×42 Å